Protein AF-A0A3D1JJN8-F1 (afdb_monomer_lite)

Structure (mmCIF, N/CA/C/O backbone):
data_AF-A0A3D1JJN8-F1
#
_entry.id   AF-A0A3D1JJN8-F1
#
loop_
_atom_site.group_PDB
_atom_site.id
_atom_site.type_symbol
_atom_site.label_atom_id
_atom_site.label_alt_id
_atom_site.label_comp_id
_atom_site.label_asym_id
_atom_site.label_entity_id
_atom_site.label_seq_id
_atom_site.pdbx_PDB_ins_code
_atom_site.Cartn_x
_atom_site.Cartn_y
_atom_site.Cartn_z
_atom_site.occupancy
_atom_site.B_iso_or_equiv
_atom_site.auth_seq_id
_atom_site.auth_comp_id
_atom_site.auth_asym_id
_atom_site.auth_atom_id
_atom_site.pdbx_PDB_model_num
ATOM 1 N N . MET A 1 1 ? -26.539 0.318 22.555 1.00 38.34 1 MET A N 1
ATOM 2 C CA . MET A 1 1 ? -26.379 0.049 21.113 1.00 38.34 1 MET A CA 1
ATOM 3 C C . MET A 1 1 ? -24.915 0.292 20.796 1.00 38.34 1 MET A C 1
ATOM 5 O O . MET A 1 1 ? -24.500 1.441 20.830 1.00 38.34 1 MET A O 1
ATOM 9 N N . ASN A 1 2 ? -24.121 -0.765 20.613 1.00 46.66 2 ASN A N 1
ATOM 10 C CA . ASN A 1 2 ? -22.744 -0.619 20.143 1.00 46.66 2 ASN A CA 1
ATOM 11 C C . ASN A 1 2 ? -22.817 -0.412 18.630 1.00 46.66 2 ASN A C 1
ATOM 13 O O . ASN A 1 2 ? -22.960 -1.379 17.888 1.00 46.66 2 ASN A O 1
ATOM 17 N N . ASN A 1 3 ? -22.789 0.845 18.189 1.00 50.88 3 ASN A N 1
ATOM 18 C CA . ASN A 1 3 ? -22.458 1.170 16.807 1.00 50.88 3 ASN A CA 1
ATOM 19 C C . ASN A 1 3 ? -20.959 0.922 16.658 1.00 50.88 3 ASN A C 1
ATOM 21 O O . ASN A 1 3 ? -20.145 1.808 16.900 1.00 50.88 3 ASN A O 1
ATOM 25 N N . THR A 1 4 ? -20.582 -0.318 16.367 1.00 58.53 4 THR A N 1
ATOM 26 C CA . THR A 1 4 ? -19.241 -0.605 15.870 1.00 58.53 4 THR A CA 1
ATOM 27 C C . THR A 1 4 ? -19.270 -0.261 14.389 1.00 58.53 4 THR A C 1
ATOM 29 O O . THR A 1 4 ? -19.474 -1.132 13.552 1.00 58.53 4 THR A O 1
ATOM 32 N N . GLU A 1 5 ? -19.194 1.034 14.079 1.00 63.88 5 GLU A N 1
ATOM 33 C CA . GLU A 1 5 ? -18.901 1.483 12.721 1.00 63.88 5 GLU A CA 1
ATOM 34 C C . GLU A 1 5 ? -17.528 0.899 12.378 1.00 63.88 5 GLU A C 1
ATOM 36 O O . GLU A 1 5 ? -16.523 1.246 13.001 1.00 63.88 5 GLU A O 1
ATOM 41 N N . GLU A 1 6 ? -17.496 -0.087 11.480 1.00 66.38 6 GLU A N 1
ATOM 42 C CA . GLU A 1 6 ? -16.246 -0.615 10.947 1.00 66.38 6 GLU A CA 1
ATOM 43 C C . GLU A 1 6 ? -15.577 0.524 10.175 1.00 66.38 6 GLU A C 1
ATOM 45 O O . GLU A 1 6 ? -15.946 0.828 9.041 1.00 66.38 6 GLU A O 1
ATOM 50 N N . LEU A 1 7 ? -14.650 1.215 10.844 1.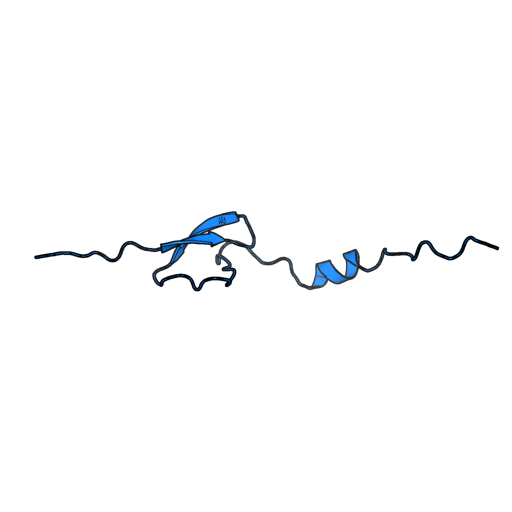00 71.19 7 LEU A N 1
ATOM 51 C CA . LEU A 1 7 ? -13.860 2.278 10.240 1.00 71.19 7 LEU A CA 1
ATOM 52 C C . LEU A 1 7 ? -13.097 1.702 9.034 1.00 71.19 7 LEU A C 1
ATOM 54 O O . LEU A 1 7 ? -12.575 0.583 9.125 1.00 71.19 7 LEU A O 1
ATOM 58 N N . PRO A 1 8 ? -13.032 2.435 7.912 1.00 81.75 8 PRO A N 1
ATOM 59 C CA . PRO A 1 8 ? -12.314 1.983 6.729 1.00 81.75 8 PRO A CA 1
ATOM 60 C C . PRO A 1 8 ? -10.831 1.754 7.046 1.00 81.75 8 PRO A C 1
ATOM 62 O O . PRO A 1 8 ? -10.233 2.431 7.881 1.00 81.75 8 PRO A O 1
ATOM 65 N N . TYR A 1 9 ? -10.229 0.775 6.372 1.00 86.00 9 TYR A N 1
ATOM 66 C CA . TYR A 1 9 ? -8.804 0.491 6.497 1.00 86.00 9 TYR A CA 1
ATOM 67 C C . TYR A 1 9 ? -8.006 1.455 5.622 1.00 86.00 9 TYR A C 1
ATOM 69 O O . TYR A 1 9 ? -8.242 1.525 4.419 1.00 86.00 9 TYR A O 1
ATOM 77 N N . GLU A 1 10 ? -7.025 2.147 6.192 1.00 89.12 10 GLU A N 1
ATOM 78 C CA . GLU A 1 10 ? -6.096 2.983 5.427 1.00 89.12 10 GLU A CA 1
ATOM 79 C C . GLU A 1 10 ? -4.897 2.163 4.940 1.00 89.12 10 GLU A C 1
ATOM 81 O O . GLU A 1 10 ? -4.247 1.453 5.715 1.00 89.12 10 GLU A O 1
ATOM 86 N N . VAL A 1 11 ? -4.599 2.258 3.644 1.00 89.50 11 VAL A N 1
ATOM 87 C CA . VAL A 1 11 ? -3.511 1.522 2.987 1.00 89.50 11 VAL A CA 1
ATOM 88 C C . VAL A 1 11 ? -2.688 2.470 2.122 1.00 89.50 11 VAL A C 1
ATOM 90 O O . VAL A 1 11 ? -3.213 3.408 1.528 1.00 89.50 11 VAL A O 1
ATOM 93 N N . ILE A 1 12 ? -1.378 2.229 2.040 1.00 90.19 12 ILE A N 1
ATOM 94 C CA . ILE A 1 12 ? -0.472 2.989 1.171 1.00 90.19 12 ILE A CA 1
ATOM 95 C C . ILE A 1 12 ? -0.490 2.377 -0.232 1.00 90.19 12 ILE A C 1
ATOM 97 O O . ILE A 1 12 ? -0.239 1.185 -0.413 1.00 90.19 12 ILE A O 1
ATOM 101 N N . CYS A 1 13 ? -0.759 3.209 -1.231 1.00 90.50 13 CYS A N 1
ATOM 102 C CA . CYS A 1 13 ? -0.731 2.850 -2.639 1.00 90.50 13 CYS A CA 1
ATOM 103 C C . CYS A 1 13 ? 0.698 2.513 -3.075 1.00 90.50 13 CYS A C 1
ATOM 105 O O . CYS A 1 13 ? 1.583 3.366 -3.039 1.00 90.50 13 CYS A O 1
ATOM 107 N N . ALA A 1 14 ? 0.923 1.289 -3.545 1.00 87.94 14 ALA A N 1
ATOM 108 C CA . ALA A 1 14 ? 2.248 0.817 -3.945 1.00 87.94 14 ALA A CA 1
ATOM 109 C C . ALA A 1 14 ? 2.827 1.559 -5.165 1.00 87.94 14 ALA A C 1
ATOM 111 O O . ALA A 1 14 ? 4.037 1.559 -5.360 1.00 87.94 14 ALA A O 1
ATOM 112 N N . LEU A 1 15 ? 1.973 2.196 -5.976 1.00 85.50 15 LEU A N 1
ATOM 113 C CA . LEU A 1 15 ? 2.394 2.897 -7.193 1.00 85.50 15 LEU A CA 1
ATOM 114 C C . LEU A 1 15 ? 2.889 4.324 -6.931 1.00 85.50 15 LEU A C 1
ATOM 116 O O . LEU A 1 15 ? 3.836 4.766 -7.569 1.00 85.50 15 LEU A O 1
ATOM 120 N N . CYS A 1 16 ? 2.252 5.056 -6.017 1.00 86.69 16 CYS A N 1
ATOM 121 C CA . CYS A 1 16 ? 2.519 6.487 -5.813 1.00 86.69 16 CYS A CA 1
ATOM 122 C C . CYS A 1 16 ? 2.714 6.889 -4.347 1.00 86.69 16 CYS A C 1
ATOM 124 O O . CYS A 1 16 ? 2.915 8.065 -4.056 1.00 86.69 16 CYS A O 1
ATOM 126 N N . GLY A 1 17 ? 2.645 5.938 -3.411 1.00 87.31 17 GLY A N 1
ATOM 127 C CA . GLY A 1 17 ? 2.872 6.177 -1.986 1.00 87.31 17 GLY A CA 1
ATOM 128 C C . GLY A 1 17 ? 1.758 6.952 -1.275 1.00 87.31 17 GLY A C 1
ATOM 129 O O . GLY A 1 17 ? 1.923 7.308 -0.112 1.00 87.31 17 GLY A O 1
ATOM 130 N N . GLN A 1 18 ? 0.632 7.229 -1.940 1.00 88.00 18 GLN A N 1
ATOM 131 C CA . GLN A 1 18 ? -0.498 7.938 -1.337 1.00 88.00 18 GLN A CA 1
ATOM 132 C C . GLN A 1 18 ? -1.361 7.004 -0.485 1.00 88.00 18 GLN A C 1
ATOM 134 O O . GLN A 1 18 ? -1.564 5.844 -0.840 1.00 88.00 18 GLN A O 1
ATOM 139 N N . LEU A 1 19 ? -1.887 7.517 0.627 1.00 89.31 19 LEU A N 1
ATOM 140 C CA . LEU A 1 19 ? -2.864 6.806 1.449 1.00 89.31 19 LEU A CA 1
ATOM 141 C C . LEU A 1 19 ? -4.224 6.774 0.746 1.00 89.31 19 LEU A C 1
ATOM 143 O O . LEU A 1 19 ? -4.645 7.774 0.164 1.00 89.31 19 LEU A O 1
ATOM 147 N N . PHE A 1 20 ? -4.909 5.635 0.811 1.00 88.06 20 PHE A N 1
ATOM 148 C CA . PHE A 1 20 ? -6.279 5.484 0.334 1.00 88.06 20 PHE A CA 1
ATOM 149 C C . PHE A 1 20 ? -7.073 4.528 1.234 1.00 88.06 20 PHE A C 1
ATOM 151 O O . PHE A 1 20 ? -6.509 3.668 1.913 1.00 88.06 20 PHE A O 1
ATOM 158 N N . GLU A 1 21 ? -8.395 4.687 1.230 1.00 90.19 21 GLU A N 1
ATOM 159 C CA . GLU A 1 21 ? -9.308 3.928 2.084 1.00 90.19 21 GLU A CA 1
ATOM 160 C C . GLU A 1 21 ? -9.783 2.633 1.411 1.00 90.19 21 GLU A C 1
ATOM 162 O O . GLU A 1 21 ? -10.113 2.588 0.220 1.00 90.19 21 GLU A O 1
ATOM 167 N N . MET A 1 22 ? -9.870 1.567 2.200 1.00 86.12 22 MET A N 1
ATOM 168 C CA . MET A 1 22 ? -10.392 0.270 1.800 1.00 86.12 22 MET A CA 1
ATOM 169 C C . MET A 1 22 ? -11.525 -0.161 2.729 1.00 86.12 22 MET A C 1
ATOM 171 O O . MET A 1 22 ? -11.372 -0.263 3.942 1.00 86.12 22 MET A O 1
ATOM 175 N N . ASN A 1 23 ? -12.653 -0.543 2.132 1.00 85.56 23 ASN A N 1
ATOM 176 C CA . ASN A 1 23 ? -13.801 -1.112 2.852 1.00 85.56 23 ASN A CA 1
ATOM 177 C C . ASN A 1 23 ? -13.584 -2.573 3.287 1.00 85.56 23 ASN A C 1
ATOM 179 O O . ASN A 1 23 ? -14.509 -3.233 3.753 1.00 85.56 23 ASN A O 1
ATOM 183 N N . LYS A 1 24 ? -12.394 -3.129 3.046 1.00 85.62 24 LYS A N 1
ATOM 184 C CA . LYS A 1 24 ? -12.034 -4.505 3.383 1.00 85.62 24 LYS A CA 1
ATOM 185 C C . LYS A 1 24 ? -10.637 -4.522 3.970 1.00 85.62 24 LYS A C 1
ATOM 187 O O . LYS A 1 24 ? -9.776 -3.756 3.544 1.00 85.62 24 LYS A O 1
ATOM 192 N N . ARG A 1 25 ? -10.422 -5.440 4.908 1.00 86.88 25 ARG A N 1
ATOM 193 C CA . ARG A 1 25 ? -9.123 -5.652 5.538 1.00 86.88 25 ARG A CA 1
ATOM 194 C C . ARG A 1 25 ? -8.070 -6.014 4.477 1.00 86.88 25 ARG A C 1
ATOM 196 O O . ARG A 1 25 ? -8.306 -6.972 3.739 1.00 86.88 25 ARG A O 1
ATOM 203 N N . PRO A 1 26 ? -6.928 -5.306 4.414 1.00 84.88 26 PRO A N 1
ATOM 204 C CA . PRO A 1 26 ? -5.842 -5.661 3.510 1.00 84.88 26 PRO A CA 1
ATOM 205 C C . PRO A 1 26 ? -5.207 -6.995 3.917 1.00 84.88 26 PRO A C 1
ATOM 207 O O . PRO A 1 26 ? -5.036 -7.294 5.103 1.00 84.88 26 PRO A O 1
ATOM 210 N N . GLU A 1 27 ? -4.857 -7.796 2.919 1.00 89.31 27 GLU A N 1
ATOM 211 C CA . GLU A 1 27 ? -4.166 -9.065 3.086 1.00 89.31 27 GLU A CA 1
ATOM 212 C C . GLU A 1 27 ? -2.670 -8.821 3.328 1.00 89.31 27 GLU A C 1
ATOM 214 O O . GLU A 1 27 ? -2.036 -8.037 2.612 1.00 89.31 27 GLU A O 1
ATOM 219 N N . PRO A 1 28 ? -2.072 -9.478 4.334 1.00 86.25 28 PRO A N 1
ATOM 220 C CA . PRO A 1 28 ? -0.653 -9.326 4.611 1.00 86.25 28 PRO A CA 1
ATOM 221 C C . PRO A 1 28 ? 0.183 -9.849 3.436 1.00 86.25 28 PRO A C 1
ATOM 223 O O . PRO A 1 28 ? -0.031 -10.958 2.955 1.00 86.25 28 PRO A O 1
ATOM 226 N N . GLY A 1 29 ? 1.161 -9.055 2.996 1.00 87.00 29 GLY A N 1
ATOM 227 C CA . GLY A 1 29 ? 2.052 -9.404 1.883 1.00 87.00 29 GLY A CA 1
ATOM 228 C C . GLY A 1 29 ? 1.510 -9.069 0.490 1.00 87.00 29 GLY A C 1
ATOM 229 O O . GLY A 1 29 ? 2.221 -9.281 -0.488 1.00 87.00 29 GLY A O 1
ATOM 230 N N . VAL A 1 30 ? 0.297 -8.515 0.386 1.00 88.62 30 VAL A N 1
ATOM 231 C CA . VAL A 1 30 ? -0.267 -8.029 -0.880 1.00 88.62 30 VAL A CA 1
ATOM 232 C C . VAL A 1 30 ? -0.028 -6.525 -1.017 1.00 88.62 30 VAL A C 1
ATOM 234 O O . VAL A 1 30 ? -0.281 -5.753 -0.093 1.00 88.62 30 VAL A O 1
ATOM 237 N N . LEU A 1 31 ? 0.454 -6.105 -2.188 1.00 86.44 31 LEU A N 1
ATOM 238 C CA . LEU A 1 31 ? 0.591 -4.696 -2.556 1.00 86.44 31 LEU A CA 1
ATOM 239 C C . LEU A 1 31 ? -0.682 -4.223 -3.256 1.00 86.44 31 LEU A C 1
ATOM 241 O O . LEU A 1 31 ? -1.147 -4.857 -4.202 1.00 86.44 31 LEU A O 1
A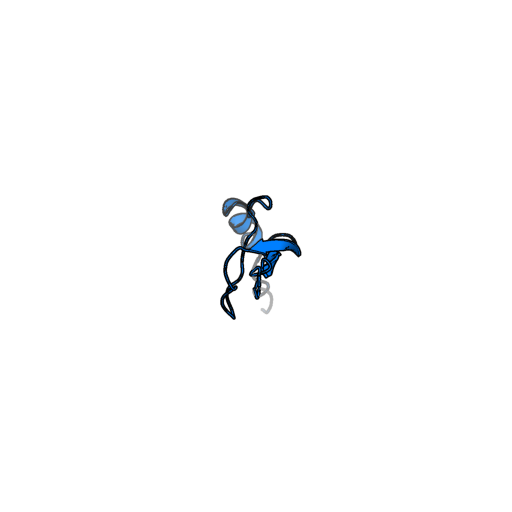TOM 245 N N . TYR A 1 32 ? -1.224 -3.091 -2.814 1.00 87.00 32 TYR A N 1
ATOM 246 C CA . TYR A 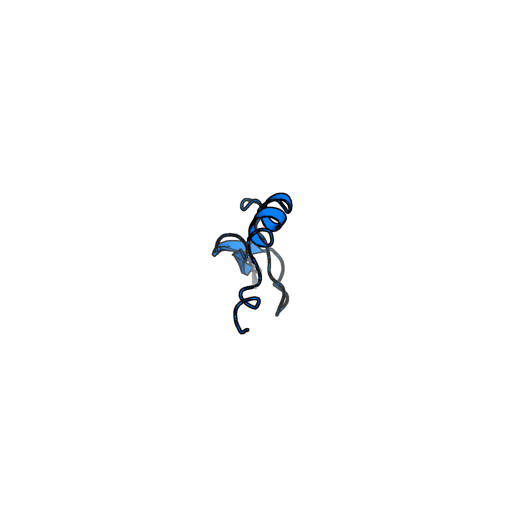1 32 ? -2.444 -2.522 -3.377 1.00 87.00 32 TYR A CA 1
ATOM 247 C C . TYR A 1 32 ? -2.149 -1.269 -4.195 1.00 87.00 32 TYR A C 1
ATOM 249 O O . TYR A 1 32 ? -1.331 -0.432 -3.813 1.00 87.00 32 TYR A O 1
ATOM 257 N N . ALA A 1 33 ? -2.853 -1.131 -5.315 1.00 85.62 33 ALA A N 1
ATOM 258 C CA . ALA A 1 33 ? -2.806 0.043 -6.169 1.00 85.62 33 ALA A CA 1
ATOM 259 C C . ALA A 1 33 ? -4.120 0.825 -6.057 1.00 85.62 33 ALA A C 1
ATOM 261 O O . ALA A 1 33 ? -5.215 0.269 -6.146 1.00 85.62 33 ALA A O 1
ATOM 262 N N . CYS A 1 34 ? -3.989 2.128 -5.868 1.00 83.94 34 CYS A N 1
ATOM 263 C CA . CYS A 1 34 ? -5.063 3.099 -5.914 1.00 83.94 34 CYS A CA 1
ATOM 264 C C . CYS A 1 34 ? -5.431 3.389 -7.376 1.00 83.94 34 CYS A C 1
ATOM 266 O O . CYS A 1 34 ? -4.581 3.332 -8.263 1.00 83.94 34 CYS A O 1
ATOM 268 N N . LYS A 1 35 ? -6.709 3.687 -7.634 1.00 76.31 35 LYS A N 1
ATOM 269 C CA . LYS A 1 35 ? -7.227 3.875 -9.002 1.00 76.31 35 LYS A CA 1
ATOM 270 C C . LYS A 1 35 ? -6.680 5.124 -9.691 1.00 76.31 35 LYS A C 1
ATOM 272 O O . LYS A 1 35 ? -6.597 5.144 -10.913 1.00 76.31 35 LYS A O 1
ATOM 277 N N . ASP A 1 36 ? -6.331 6.142 -8.913 1.00 74.81 36 ASP A N 1
ATOM 278 C CA . ASP A 1 36 ? -5.857 7.431 -9.418 1.00 74.81 36 ASP A CA 1
ATOM 279 C C . ASP A 1 36 ? -4.406 7.383 -9.908 1.00 74.81 36 ASP A C 1
ATOM 281 O O . ASP A 1 36 ? -4.003 8.175 -10.761 1.00 74.81 36 ASP A O 1
ATOM 285 N N . CYS A 1 37 ? -3.620 6.422 -9.423 1.00 75.81 37 CYS A N 1
ATOM 286 C CA . CYS A 1 37 ? -2.241 6.257 -9.849 1.00 75.81 37 CYS A CA 1
AT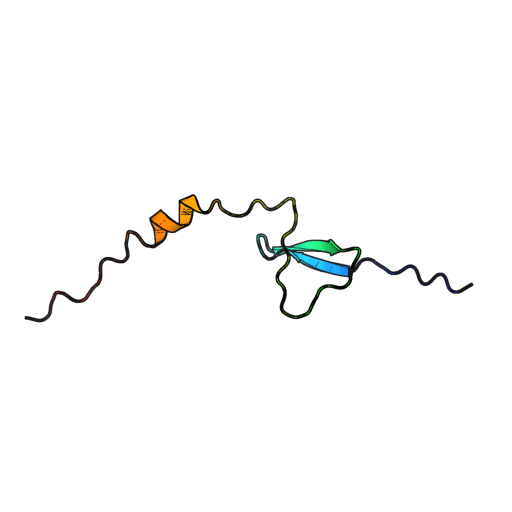OM 287 C C . CYS A 1 37 ? -2.198 5.291 -11.035 1.00 75.81 37 CYS A C 1
ATOM 289 O O . CYS A 1 37 ? -2.414 4.089 -10.904 1.00 75.81 37 CYS A O 1
ATOM 291 N N . THR A 1 38 ? -1.950 5.846 -12.223 1.00 66.75 38 THR A N 1
ATOM 292 C CA . THR A 1 38 ? -1.802 5.058 -13.452 1.00 66.75 38 THR A CA 1
ATOM 293 C C . THR A 1 38 ? -0.512 4.241 -13.349 1.00 66.75 38 THR A C 1
ATOM 295 O O . THR A 1 38 ? 0.545 4.841 -13.139 1.00 66.75 38 THR A O 1
ATOM 298 N N . PRO A 1 39 ? -0.552 2.900 -13.468 1.00 63.56 39 PRO A N 1
ATOM 299 C CA . PRO A 1 39 ? 0.676 2.122 -13.541 1.00 63.56 39 PRO A CA 1
ATOM 300 C C . PRO A 1 39 ? 1.471 2.568 -14.776 1.00 63.56 39 PRO A C 1
ATOM 302 O O . PRO A 1 39 ? 0.860 2.860 -15.812 1.00 63.56 39 PRO A O 1
ATOM 305 N N . PRO A 1 40 ? 2.812 2.642 -14.700 1.00 59.97 40 PRO A N 1
ATOM 306 C CA . PRO A 1 40 ? 3.613 2.866 -15.894 1.00 59.97 40 PRO A CA 1
ATOM 307 C C . PRO A 1 40 ? 3.241 1.792 -16.921 1.00 59.97 40 PRO A C 1
ATOM 309 O O . PRO A 1 40 ? 3.136 0.611 -16.583 1.00 59.97 40 PRO A O 1
ATOM 312 N N . LYS A 1 41 ? 2.956 2.212 -18.158 1.00 59.94 41 LYS A N 1
ATOM 313 C CA . LYS A 1 41 ? 2.651 1.275 -19.241 1.00 59.94 41 LYS A CA 1
ATOM 314 C C . LYS A 1 41 ? 3.845 0.339 -19.412 1.00 59.94 41 LYS A C 1
ATOM 316 O O . LYS A 1 41 ? 4.985 0.792 -19.406 1.00 59.94 41 LYS A O 1
ATOM 321 N N . GLU A 1 42 ? 3.572 -0.951 -19.593 1.00 58.97 42 GLU A N 1
ATOM 322 C CA . GLU A 1 42 ? 4.592 -2.000 -19.767 1.00 58.97 42 GLU A CA 1
ATOM 323 C C . GLU A 1 42 ? 5.568 -1.711 -20.929 1.00 58.97 42 GLU A C 1
ATOM 325 O O . GLU A 1 42 ? 6.665 -2.263 -20.975 1.00 58.97 42 GLU A O 1
ATOM 330 N N . GLU A 1 43 ? 5.208 -0.793 -21.832 1.00 52.28 43 GLU A N 1
ATOM 331 C CA . GLU A 1 43 ? 6.036 -0.319 -22.944 1.00 52.28 43 GLU A CA 1
ATOM 332 C C . GLU A 1 43 ? 7.330 0.407 -22.507 1.00 52.28 43 GLU A C 1
ATOM 334 O O . GLU A 1 43 ? 8.291 0.416 -23.274 1.00 52.28 43 GLU A O 1
ATOM 339 N N . ASP A 1 44 ? 7.424 0.935 -21.279 1.00 53.28 44 ASP A N 1
ATOM 340 C CA . ASP A 1 44 ? 8.625 1.648 -20.791 1.00 53.28 44 ASP A CA 1
ATOM 341 C C . ASP A 1 44 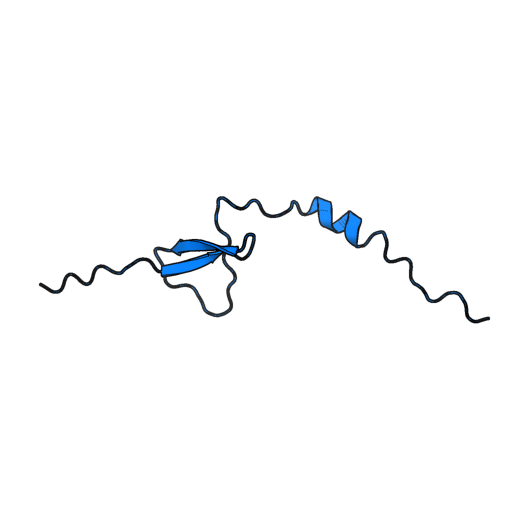? 9.740 0.713 -20.270 1.00 53.28 44 ASP A C 1
ATOM 343 O O . ASP A 1 44 ? 10.901 1.105 -20.156 1.00 53.28 44 ASP A O 1
ATOM 347 N N . LEU A 1 45 ? 9.437 -0.562 -19.991 1.00 52.34 45 LEU A N 1
ATOM 348 C CA . LEU A 1 45 ? 10.431 -1.513 -19.464 1.00 52.34 45 LEU A CA 1
ATOM 349 C C . LEU A 1 45 ? 11.354 -2.091 -20.545 1.00 52.34 45 LEU A C 1
ATOM 351 O O . LEU A 1 45 ? 12.447 -2.567 -20.234 1.00 52.34 45 LEU A O 1
ATOM 355 N N . SER A 1 46 ? 10.951 -2.013 -21.816 1.00 53.81 46 SER A N 1
ATOM 356 C CA . SER A 1 46 ? 11.792 -2.455 -22.938 1.00 53.81 46 SER A CA 1
ATOM 357 C C . SER A 1 46 ? 12.933 -1.475 -23.238 1.00 53.81 46 SER A C 1
ATOM 359 O O . SER A 1 46 ? 13.935 -1.876 -23.823 1.00 53.81 46 SER A O 1
ATOM 361 N N . GLY A 1 47 ? 12.818 -0.213 -22.802 1.00 52.34 47 GLY A N 1
ATOM 362 C CA . GLY A 1 47 ? 13.887 0.785 -22.916 1.00 52.34 47 GLY A CA 1
ATOM 363 C C . GLY A 1 47 ? 14.935 0.701 -21.802 1.00 52.34 47 GLY A C 1
ATOM 364 O O . GLY A 1 47 ? 16.072 1.102 -22.008 1.00 52.34 47 GLY A O 1
ATOM 365 N N . PHE A 1 48 ? 14.587 0.142 -20.636 1.00 53.44 48 PHE A N 1
ATOM 366 C CA . PHE A 1 48 ? 15.502 0.067 -19.488 1.00 53.44 48 PHE A CA 1
ATOM 367 C C . PHE A 1 48 ? 16.4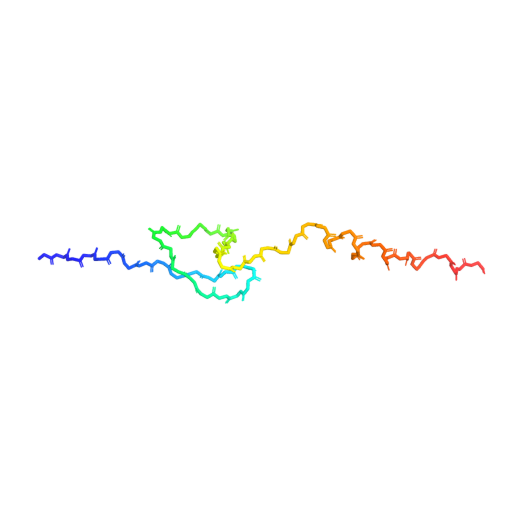55 -1.139 -19.546 1.00 53.44 48 PHE A C 1
ATOM 369 O O . PHE A 1 48 ? 17.561 -1.085 -19.019 1.00 53.44 48 PHE A O 1
ATOM 376 N N . LEU A 1 49 ? 16.050 -2.228 -20.208 1.00 52.88 49 LEU A N 1
ATOM 377 C CA . LEU A 1 49 ? 16.893 -3.414 -20.420 1.00 52.88 49 LEU A CA 1
ATOM 378 C C . LEU A 1 49 ? 17.691 -3.370 -21.736 1.00 52.88 49 LEU A C 1
ATOM 380 O O . LEU A 1 49 ? 18.487 -4.272 -21.986 1.00 52.88 49 LEU A O 1
ATOM 384 N N . GLY A 1 50 ? 17.485 -2.344 -22.569 1.00 47.34 50 GLY A N 1
ATOM 385 C CA . GLY A 1 50 ? 18.170 -2.175 -23.855 1.00 47.34 50 GLY A CA 1
ATOM 386 C C . GLY A 1 50 ? 19.592 -1.610 -23.765 1.00 47.34 50 GLY A C 1
ATOM 387 O O . GLY A 1 50 ? 20.324 -1.707 -24.741 1.00 47.34 50 GLY A O 1
ATOM 388 N N . ASP A 1 51 ? 19.990 -1.076 -22.606 1.00 52.22 51 ASP A N 1
ATOM 389 C CA . ASP A 1 51 ? 21.282 -0.396 -22.401 1.00 52.22 51 ASP A CA 1
ATOM 390 C C . ASP A 1 51 ? 22.162 -1.079 -21.337 1.00 52.22 51 ASP A C 1
ATOM 392 O O . ASP A 1 51 ? 23.096 -0.490 -20.797 1.00 52.22 51 ASP A O 1
ATOM 396 N N . LEU A 1 52 ? 21.899 -2.353 -21.020 1.00 50.97 52 LEU A N 1
ATOM 397 C CA . LEU A 1 52 ? 22.883 -3.173 -20.312 1.00 50.97 52 LEU A CA 1
ATOM 398 C C . LEU A 1 52 ? 23.814 -3.821 -21.345 1.00 50.97 52 LEU A C 1
ATOM 400 O O . LEU A 1 52 ? 23.825 -5.041 -21.510 1.00 50.97 52 LEU A O 1
ATOM 404 N N . GLU A 1 53 ? 24.584 -2.993 -22.059 1.00 52.84 53 GLU A N 1
ATOM 405 C CA . GLU A 1 53 ? 25.789 -3.470 -22.735 1.00 52.84 53 GLU A CA 1
ATOM 406 C C . GLU A 1 53 ? 26.665 -4.142 -21.670 1.00 52.84 53 GLU A C 1
ATOM 408 O O . GLU A 1 53 ? 27.171 -3.513 -20.742 1.00 52.84 53 GLU A O 1
ATOM 413 N N . THR A 1 54 ? 26.769 -5.462 -21.762 1.00 57.03 54 THR A N 1
ATOM 414 C CA . THR A 1 54 ? 27.651 -6.319 -20.973 1.00 57.03 54 THR A CA 1
ATOM 415 C C . THR A 1 54 ? 29.067 -5.735 -20.894 1.00 57.03 54 THR A C 1
ATOM 417 O O . THR A 1 54 ? 29.762 -5.742 -21.909 1.00 57.03 54 THR A O 1
ATOM 420 N N . PRO A 1 55 ? 29.575 -5.309 -19.720 1.00 53.88 55 PRO A N 1
ATOM 421 C CA . PRO A 1 55 ? 30.965 -4.892 -19.596 1.00 53.88 55 PRO A CA 1
ATOM 422 C C . PRO A 1 55 ? 31.847 -6.112 -19.297 1.00 53.88 55 PRO A C 1
ATOM 424 O O . PRO A 1 55 ? 32.349 -6.247 -18.186 1.00 53.88 55 PRO A O 1
ATOM 427 N N . TRP A 1 56 ? 31.998 -7.038 -20.250 1.00 61.12 56 TRP A N 1
ATOM 428 C CA . TRP A 1 56 ? 32.887 -8.207 -20.098 1.00 61.12 56 TRP A CA 1
ATOM 429 C C . TRP A 1 56 ? 33.562 -8.640 -21.414 1.00 61.12 56 TRP A C 1
ATOM 431 O O . TRP A 1 56 ? 33.735 -9.830 -21.642 1.00 61.12 56 TRP A O 1
ATOM 441 N N . ASP A 1 57 ? 33.975 -7.703 -22.273 1.00 53.91 57 ASP A N 1
ATOM 442 C CA . ASP A 1 57 ? 34.782 -8.020 -23.469 1.00 53.91 57 ASP A CA 1
ATOM 443 C C . ASP A 1 57 ? 36.029 -7.119 -23.550 1.00 53.91 57 ASP A C 1
ATOM 445 O O . ASP A 1 57 ? 36.173 -6.269 -24.422 1.00 53.91 57 ASP A O 1
ATOM 449 N N . GLY A 1 58 ? 36.905 -7.213 -22.544 1.00 52.03 58 GLY A N 1
ATOM 450 C CA . GLY A 1 58 ? 38.071 -6.327 -22.441 1.00 52.03 58 GLY A CA 1
ATOM 451 C C . GLY A 1 58 ? 39.217 -6.843 -21.574 1.00 52.03 58 GLY A C 1
ATOM 452 O O . GLY A 1 58 ? 39.892 -6.046 -20.927 1.00 52.03 58 GLY A O 1
ATOM 453 N N . LEU A 1 59 ? 39.417 -8.160 -21.524 1.00 52.03 59 LEU A N 1
ATOM 454 C CA . LEU A 1 59 ? 40.607 -8.793 -20.950 1.00 52.03 59 LEU A CA 1
ATOM 455 C C . LEU A 1 59 ? 41.129 -9.832 -21.951 1.00 52.03 59 LEU A C 1
ATOM 457 O O . LEU A 1 59 ? 40.894 -11.025 -21.780 1.00 52.03 59 LEU A O 1
ATOM 461 N N . ASP A 1 60 ? 41.812 -9.349 -22.988 1.00 54.19 60 ASP A N 1
ATOM 462 C CA . ASP A 1 60 ? 42.829 -10.108 -23.727 1.00 54.19 60 ASP A CA 1
ATOM 463 C C . ASP A 1 60 ? 44.106 -9.254 -23.807 1.00 54.19 60 ASP A C 1
ATOM 465 O O . ASP A 1 60 ? 43.996 -8.061 -24.189 1.00 54.19 60 ASP A O 1
#

pLDDT: mean 70.72, std 16.22, range [38.34, 90.5]

Organism: NCBI:txid229919

Secondary structure (DSSP, 8-state):
------PPEEEE-TTT--EEEESSPPPTT-----TTSPPPPGGGHHHHSTT---S-----

Radius of gyration: 21.16 Å; chains: 1; bounding box: 69×18×45 Å

Sequence (60 aa):
MNNTEELPYEVICALCGQLFEMNKRPEPGVLYACKDCTPPKEEDLSGFLGDLETPWDGLD

Foldseek 3Di:
DPPPPVAWDWDQAPQPRDIDTHPDDDDPPDHHHDPVRDHPPPVVVVVVVPPPPPPDDPDD